Protein AF-A0A833S8K1-F1 (afdb_monomer_lite)

Foldseek 3Di:
DVLVVLVVVVVVVCVPDDDDDPVLVLLLLLLSCCLPPNADPDDQDDPVPPVVNSNSVNNNVCPRPHSVNSVVVSVVSVVVVVVVVVPDPVVVVVVVVVVVVVVVDDPPVVCVVCVVVVVVVVPDPDDPPPDDPCVVVD

InterPro domains:
  IPR000582 Acyl-CoA-binding protein, ACBP [PF00887] (16-77)
  IPR000582 Acyl-CoA-binding protein, ACBP [PR00689] (20-38)
  IPR000582 Acyl-CoA-binding protein, ACBP [PR00689] (43-58)
  IPR000582 Acyl-CoA-binding protein, ACBP [PR00689] (64-81)
  IPR000582 Acyl-CoA-binding protein, ACBP [PS51228] (1-87)
  IPR014352 FERM/acyl-CoA-binding protein superfamily [G3DSA:1.20.80.10] (6-93)
  IPR035984 Acyl-CoA binding protein superfamily [SSF47027] (12-84)

Radius of gyration: 20.62 Å; chains: 1; bounding box: 43×46×52 Å

Secondary structure (DSSP, 8-state):
-HHHHHHHHHHHHHHHT----HHHHHHHHHHHHHHHH-S--SPPPPTT-HHHHHHHHHHHTTTT--HHHHHHHHHHHHHHHHHHHTTSHHHHHHHHHHHHHHTTS-THHHHHHHHHHHHHHHT-TT--GGG-GGGG--

Organism: NCBI:txid561572

Structure (mmCIF, N/CA/C/O backbone):
data_AF-A0A833S8K1-F1
#
_entry.id   AF-A0A833S8K1-F1
#
loop_
_atom_site.group_PDB
_atom_site.id
_atom_site.type_symbol
_atom_site.label_atom_id
_atom_site.label_alt_id
_atom_site.label_comp_id
_atom_site.label_asym_id
_atom_site.label_entity_id
_atom_site.label_seq_id
_atom_site.pdbx_PDB_ins_code
_atom_site.Cartn_x
_atom_site.Cartn_y
_atom_site.Cartn_z
_atom_site.occupancy
_atom_site.B_iso_or_equiv
_atom_site.auth_seq_id
_atom_site.auth_comp_id
_atom_site.auth_asym_id
_atom_site.auth_atom_id
_atom_site.pdbx_PDB_model_num
ATOM 1 N N . MET A 1 1 ? -11.226 11.616 4.860 1.00 58.25 1 MET A N 1
ATOM 2 C CA . MET A 1 1 ? -10.166 12.652 4.837 1.00 58.25 1 MET A CA 1
ATOM 3 C C . MET A 1 1 ? -8.766 12.046 4.856 1.00 58.25 1 MET A C 1
ATOM 5 O O . MET A 1 1 ? -8.054 12.262 3.891 1.00 58.25 1 MET A O 1
ATOM 9 N N . ILE A 1 2 ? -8.394 11.232 5.849 1.00 62.00 2 ILE A N 1
ATOM 10 C CA . ILE A 1 2 ? -7.016 10.722 6.051 1.00 62.00 2 ILE A CA 1
ATOM 11 C C . ILE A 1 2 ? -6.432 9.954 4.842 1.00 62.00 2 ILE A C 1
ATOM 13 O O . ILE A 1 2 ? -5.330 10.266 4.404 1.00 62.00 2 ILE A O 1
ATOM 17 N N . ILE A 1 3 ? -7.186 9.036 4.223 1.00 58.72 3 ILE A N 1
ATOM 18 C CA . ILE A 1 3 ? -6.703 8.249 3.063 1.00 58.72 3 ILE A CA 1
ATOM 19 C C . ILE A 1 3 ? -6.335 9.144 1.866 1.00 58.72 3 ILE A C 1
ATOM 21 O O . ILE A 1 3 ? -5.385 8.860 1.145 1.00 58.72 3 ILE A O 1
ATOM 25 N N . LYS A 1 4 ? -7.057 10.257 1.668 1.00 63.12 4 LYS A N 1
ATOM 26 C CA . LYS A 1 4 ? -6.791 11.192 0.566 1.00 63.12 4 LYS A CA 1
ATOM 27 C C . LYS A 1 4 ? -5.453 11.911 0.762 1.00 63.12 4 LYS A C 1
ATOM 29 O O . LYS A 1 4 ? -4.717 12.056 -0.203 1.00 63.12 4 LYS A O 1
ATOM 34 N N . TYR A 1 5 ? -5.125 12.308 1.993 1.00 65.69 5 TYR A N 1
ATOM 35 C CA . TYR A 1 5 ? -3.828 12.915 2.310 1.00 65.69 5 TYR A CA 1
ATOM 36 C C . TYR A 1 5 ? -2.677 11.930 2.093 1.00 65.69 5 TYR A C 1
ATOM 38 O O . TYR A 1 5 ? -1.693 12.286 1.461 1.00 65.69 5 TYR A O 1
ATOM 46 N N . ILE A 1 6 ? -2.842 10.676 2.523 1.00 66.06 6 ILE A N 1
ATOM 47 C CA . ILE A 1 6 ? -1.820 9.628 2.388 1.00 66.06 6 ILE A CA 1
ATOM 48 C C . ILE A 1 6 ? -1.485 9.337 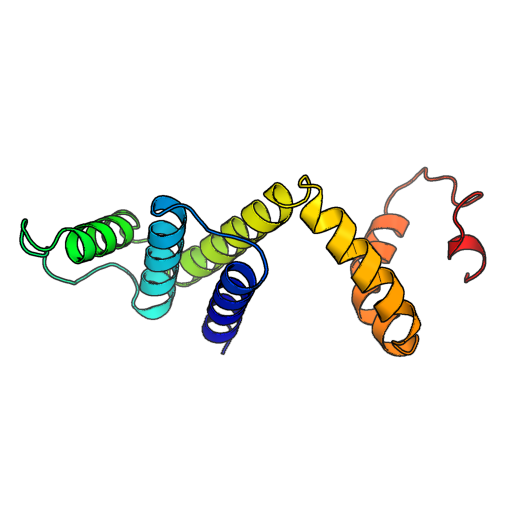0.912 1.00 66.06 6 ILE A C 1
ATOM 50 O O . ILE A 1 6 ? -0.313 9.243 0.551 1.00 66.06 6 ILE A O 1
ATOM 54 N N . VAL A 1 7 ? -2.498 9.254 0.043 1.00 64.94 7 VAL A N 1
ATOM 55 C CA . VAL A 1 7 ? -2.292 9.049 -1.403 1.00 64.94 7 VAL A CA 1
ATOM 56 C C . VAL A 1 7 ? -1.614 10.259 -2.048 1.00 64.94 7 VAL A C 1
ATOM 58 O O . VAL A 1 7 ? -0.696 10.093 -2.847 1.00 64.94 7 VAL A O 1
ATOM 61 N N . LEU A 1 8 ? -2.012 11.477 -1.667 1.00 66.50 8 LEU A N 1
ATOM 62 C CA . LEU A 1 8 ? -1.376 12.701 -2.162 1.00 66.50 8 LEU A CA 1
ATOM 63 C C . LEU A 1 8 ? 0.096 12.802 -1.735 1.00 66.50 8 LEU A C 1
ATOM 65 O O . LEU A 1 8 ? 0.923 13.253 -2.526 1.00 66.50 8 LEU A O 1
ATOM 69 N N . SER A 1 9 ? 0.441 12.355 -0.523 1.00 66.94 9 SER A N 1
ATOM 70 C CA . SER A 1 9 ? 1.831 12.292 -0.059 1.00 66.94 9 SER A CA 1
ATOM 71 C C . SER A 1 9 ? 2.681 11.349 -0.915 1.00 66.94 9 SER A C 1
ATOM 73 O O . SER A 1 9 ? 3.802 11.704 -1.270 1.00 66.94 9 SER A O 1
ATOM 75 N N . PHE A 1 10 ? 2.148 10.185 -1.300 1.00 71.06 10 PHE A N 1
ATOM 76 C CA . PHE A 1 10 ? 2.848 9.259 -2.193 1.00 71.06 10 PHE A CA 1
ATOM 77 C C . PHE A 1 10 ? 3.002 9.818 -3.616 1.00 71.06 10 PHE A C 1
ATOM 79 O O . PHE A 1 10 ? 4.098 9.776 -4.172 1.00 71.06 10 PHE A O 1
ATOM 86 N N . ASP A 1 11 ? 1.951 10.415 -4.186 1.00 70.94 11 ASP A N 1
ATOM 87 C CA . ASP A 1 11 ? 2.021 11.047 -5.513 1.00 70.94 11 ASP A CA 1
ATOM 88 C C . ASP A 1 11 ? 3.032 12.204 -5.549 1.00 70.94 11 ASP A C 1
ATOM 90 O O . ASP A 1 11 ? 3.734 12.390 -6.544 1.00 70.94 11 ASP A O 1
ATOM 94 N N . SER A 1 12 ? 3.118 12.982 -4.467 1.00 68.12 12 SER A N 1
ATOM 95 C CA . SER A 1 12 ? 4.112 14.048 -4.318 1.00 68.12 12 SER A CA 1
ATOM 96 C C . SER A 1 12 ? 5.539 13.487 -4.265 1.00 68.12 12 SER A C 1
ATOM 98 O O . SER A 1 12 ? 6.417 13.981 -4.971 1.00 68.12 12 SER A O 1
ATOM 100 N N . LEU A 1 13 ? 5.754 12.400 -3.512 1.00 68.81 13 LEU A N 1
ATOM 101 C CA . LEU A 1 13 ? 7.046 11.712 -3.401 1.00 68.81 13 LEU A CA 1
ATOM 102 C C . LEU A 1 13 ? 7.535 11.155 -4.748 1.00 68.81 13 LEU A C 1
ATOM 104 O O . LEU A 1 13 ? 8.716 11.267 -5.083 1.00 68.81 13 LEU A O 1
ATOM 108 N N . ILE A 1 14 ? 6.625 10.584 -5.545 1.00 68.06 14 ILE A N 1
ATOM 109 C CA . ILE A 1 14 ? 6.958 10.082 -6.886 1.00 68.06 14 ILE A CA 1
ATOM 110 C C . ILE A 1 14 ? 7.350 11.228 -7.823 1.00 68.06 14 ILE A C 1
ATOM 112 O O . ILE A 1 14 ? 8.266 11.096 -8.633 1.00 68.06 14 ILE A O 1
ATOM 116 N N . LYS A 1 15 ? 6.655 12.365 -7.728 1.00 64.31 15 LYS A N 1
ATOM 117 C CA . LYS A 1 15 ? 6.913 13.528 -8.583 1.00 64.31 15 LYS A CA 1
ATOM 118 C C . LYS A 1 15 ? 8.225 14.233 -8.257 1.00 64.31 15 LYS A C 1
ATOM 120 O O . LYS A 1 15 ? 8.830 14.785 -9.170 1.00 64.31 15 LYS A O 1
ATOM 125 N N . SER A 1 16 ? 8.637 14.258 -6.989 1.00 58.72 16 SER A N 1
ATOM 126 C CA . SER A 1 16 ? 9.778 15.068 -6.557 1.00 58.72 16 SER A CA 1
ATOM 127 C C . SER A 1 16 ? 11.131 14.389 -6.758 1.00 58.72 16 SER A C 1
ATOM 129 O O . SER A 1 16 ? 12.082 15.071 -7.133 1.00 58.72 16 SER A O 1
ATOM 131 N N . ALA A 1 17 ? 11.254 13.077 -6.523 1.00 57.28 17 ALA A N 1
ATOM 132 C CA . ALA A 1 17 ? 12.586 12.457 -6.493 1.00 57.28 17 ALA A CA 1
ATOM 133 C C . ALA A 1 17 ? 12.640 10.932 -6.690 1.00 57.28 17 ALA A C 1
ATOM 135 O O . ALA A 1 17 ? 13.737 10.397 -6.866 1.00 57.28 17 ALA A O 1
ATOM 136 N N . TYR A 1 18 ? 11.509 10.217 -6.667 1.00 66.62 18 TYR A N 1
ATOM 137 C CA . TYR A 1 18 ? 11.516 8.755 -6.583 1.00 66.62 18 TYR A CA 1
ATOM 138 C C . TYR A 1 18 ? 10.745 8.080 -7.708 1.00 66.62 18 TYR A C 1
ATOM 140 O O . TYR A 1 18 ? 9.552 8.302 -7.884 1.00 66.62 18 TYR A O 1
ATOM 148 N N . GLN A 1 19 ? 11.403 7.170 -8.422 1.00 69.19 19 GLN A N 1
ATOM 149 C CA . GLN A 1 19 ? 10.714 6.229 -9.300 1.00 69.19 19 GLN A CA 1
ATOM 150 C C . GLN A 1 19 ? 10.586 4.880 -8.579 1.00 69.19 19 GLN A C 1
ATOM 152 O O . GLN A 1 19 ? 11.536 4.094 -8.600 1.00 69.19 19 GLN A O 1
ATOM 157 N N . PRO A 1 20 ? 9.451 4.603 -7.904 1.00 72.06 20 PRO A N 1
ATOM 158 C CA . PRO A 1 20 ? 9.231 3.315 -7.261 1.00 72.06 20 PRO A CA 1
ATOM 159 C C . PRO A 1 20 ? 9.258 2.191 -8.293 1.00 72.06 20 PRO A C 1
ATOM 161 O O . PRO A 1 20 ? 8.787 2.342 -9.422 1.00 72.06 20 PRO A O 1
ATOM 164 N N . SER A 1 21 ? 9.740 1.021 -7.880 1.00 81.19 21 SER A N 1
ATOM 165 C CA . SER A 1 21 ? 9.601 -0.181 -8.697 1.00 81.19 21 SER A CA 1
ATOM 166 C C . SER A 1 21 ? 8.119 -0.523 -8.912 1.00 81.19 21 SER A C 1
ATOM 168 O O . SER A 1 21 ? 7.246 -0.172 -8.109 1.00 81.19 21 SER A O 1
ATOM 170 N N . ASN A 1 22 ? 7.822 -1.270 -9.979 1.00 78.75 22 ASN A N 1
ATOM 171 C CA . ASN A 1 22 ? 6.460 -1.747 -10.247 1.00 78.75 22 ASN A CA 1
ATOM 172 C C . ASN A 1 22 ? 5.872 -2.531 -9.064 1.00 78.75 22 ASN A C 1
ATOM 174 O O . ASN A 1 22 ? 4.674 -2.448 -8.807 1.00 78.75 22 ASN A O 1
ATOM 178 N N . GLU A 1 23 ? 6.707 -3.258 -8.321 1.00 85.56 23 GLU A N 1
ATOM 179 C CA . GLU A 1 23 ? 6.288 -3.986 -7.125 1.00 85.56 23 GLU A CA 1
ATOM 180 C C . GLU A 1 23 ? 5.808 -3.039 -6.017 1.00 85.56 23 GLU A C 1
ATOM 182 O O . GLU A 1 23 ? 4.739 -3.254 -5.444 1.00 85.56 23 GLU A O 1
ATOM 187 N N . ILE A 1 24 ? 6.553 -1.960 -5.761 1.00 86.12 24 ILE A N 1
ATOM 188 C CA . ILE A 1 24 ? 6.187 -0.944 -4.770 1.00 86.12 24 ILE A CA 1
ATOM 189 C C . ILE A 1 24 ? 4.871 -0.269 -5.172 1.00 86.12 24 ILE A C 1
ATOM 191 O O . ILE A 1 24 ? 3.956 -0.162 -4.355 1.00 86.12 24 ILE A O 1
ATOM 195 N N . MET A 1 25 ? 4.729 0.113 -6.445 1.00 83.31 25 MET A N 1
ATOM 196 C CA . MET A 1 25 ? 3.482 0.698 -6.952 1.00 83.31 25 MET A CA 1
ATOM 197 C C . MET A 1 25 ? 2.281 -0.241 -6.775 1.00 83.31 25 MET A C 1
ATOM 199 O O . MET A 1 25 ? 1.203 0.198 -6.371 1.00 83.31 25 MET A O 1
ATOM 203 N N . LEU A 1 26 ? 2.454 -1.538 -7.046 1.00 84.56 26 LEU A N 1
ATOM 204 C CA . LEU A 1 26 ? 1.402 -2.540 -6.859 1.00 84.56 26 LEU A CA 1
ATOM 205 C C . LEU A 1 26 ? 1.050 -2.747 -5.380 1.00 84.56 26 LEU A C 1
ATOM 207 O O . LEU A 1 26 ? -0.127 -2.915 -5.060 1.00 84.56 26 LEU A O 1
ATOM 211 N N . ARG A 1 27 ? 2.037 -2.691 -4.479 1.00 90.00 27 ARG A N 1
ATOM 212 C CA . ARG A 1 27 ? 1.831 -2.810 -3.028 1.00 90.00 27 ARG A CA 1
ATOM 213 C C . ARG A 1 27 ? 1.020 -1.636 -2.477 1.00 90.00 27 ARG A C 1
ATOM 215 O O . ARG A 1 27 ? 0.012 -1.854 -1.807 1.00 90.00 27 ARG A O 1
ATOM 222 N N . PHE A 1 28 ? 1.378 -0.402 -2.837 1.00 86.56 28 PHE A N 1
ATOM 223 C CA . PHE A 1 28 ? 0.598 0.780 -2.456 1.00 86.56 28 PHE A CA 1
ATOM 224 C C . PHE A 1 28 ? -0.805 0.777 -3.058 1.00 86.56 28 PHE A C 1
ATOM 226 O O . PHE A 1 28 ? -1.765 1.122 -2.369 1.00 86.56 28 PHE A O 1
ATOM 233 N N . TYR A 1 29 ? -0.950 0.341 -4.313 1.00 86.44 29 TYR A N 1
ATOM 234 C CA . TYR A 1 29 ? -2.264 0.152 -4.922 1.00 86.44 29 TYR A CA 1
ATOM 235 C C . TYR A 1 29 ? -3.121 -0.832 -4.114 1.00 86.44 29 TYR A C 1
ATOM 237 O O . TYR A 1 29 ? -4.278 -0.534 -3.821 1.00 86.44 29 TYR A O 1
ATOM 245 N N . ALA A 1 30 ? -2.560 -1.979 -3.725 1.00 89.06 30 ALA A N 1
ATOM 246 C CA . ALA A 1 30 ? -3.267 -2.992 -2.950 1.00 89.06 30 ALA A CA 1
ATOM 247 C C . ALA A 1 30 ? -3.733 -2.449 -1.591 1.00 89.06 30 ALA A C 1
ATOM 249 O O . ALA A 1 30 ? -4.917 -2.559 -1.273 1.00 89.06 30 ALA A O 1
ATOM 250 N N . TYR A 1 31 ? -2.848 -1.797 -0.828 1.00 88.69 31 TYR A N 1
ATOM 251 C CA . TYR A 1 31 ? -3.213 -1.191 0.457 1.00 88.69 31 TYR A CA 1
ATOM 252 C C . TYR A 1 31 ? -4.258 -0.089 0.309 1.00 88.69 31 TYR A C 1
ATOM 254 O O . TYR A 1 31 ? -5.206 -0.039 1.087 1.00 88.69 31 TYR A O 1
ATOM 262 N N . TYR A 1 32 ? -4.142 0.755 -0.719 1.00 86.62 32 TYR A N 1
ATOM 263 C CA . TYR A 1 32 ? -5.147 1.772 -1.015 1.00 86.62 32 TYR A CA 1
ATOM 264 C C . TYR A 1 32 ? -6.525 1.149 -1.277 1.00 86.62 32 TYR A C 1
ATOM 266 O O . TYR A 1 32 ? -7.520 1.555 -0.673 1.00 86.62 32 TYR A O 1
ATOM 274 N N . LYS A 1 33 ? -6.589 0.131 -2.144 1.00 87.75 33 LYS A N 1
ATOM 275 C CA . LYS A 1 33 ? -7.839 -0.569 -2.465 1.00 87.75 33 LYS A CA 1
ATOM 276 C C . LYS A 1 33 ? -8.425 -1.263 -1.240 1.00 87.75 33 LYS A C 1
ATOM 278 O O . LYS A 1 33 ? -9.614 -1.103 -0.981 1.00 87.75 33 LYS A O 1
ATOM 283 N N . GLN A 1 34 ? -7.602 -1.940 -0.443 1.00 92.12 34 GLN A N 1
ATOM 284 C CA . GLN A 1 34 ? -8.038 -2.594 0.789 1.00 92.12 34 GLN A CA 1
ATOM 285 C C . GLN A 1 34 ? -8.534 -1.584 1.834 1.00 92.12 34 GLN A C 1
ATOM 287 O O . GLN A 1 34 ? -9.565 -1.806 2.457 1.00 92.12 34 GLN A O 1
ATOM 292 N N . ALA A 1 35 ? -7.864 -0.442 1.995 1.00 86.12 35 ALA A N 1
ATOM 293 C CA . ALA A 1 35 ? -8.270 0.612 2.924 1.00 86.12 35 ALA A CA 1
ATOM 294 C C . ALA A 1 35 ? -9.605 1.269 2.530 1.00 86.12 35 ALA A C 1
ATOM 296 O O . ALA A 1 35 ? -10.406 1.621 3.397 1.00 86.12 35 ALA A O 1
ATOM 297 N N . MET A 1 36 ? -9.864 1.425 1.228 1.00 85.06 36 MET A N 1
ATOM 298 C CA . MET A 1 36 ? -11.090 2.039 0.710 1.00 85.06 36 MET A CA 1
ATOM 299 C C . MET A 1 36 ? -12.257 1.050 0.662 1.00 85.06 36 MET A C 1
ATOM 301 O O . MET A 1 36 ? -13.333 1.302 1.213 1.00 85.06 36 MET A O 1
ATOM 305 N N . GLU A 1 37 ? -12.043 -0.095 0.025 1.00 88.19 37 GLU A N 1
ATOM 306 C CA . GLU A 1 37 ? -13.094 -1.043 -0.354 1.00 88.19 37 GLU A CA 1
ATOM 307 C C . GLU A 1 37 ? -13.132 -2.275 0.556 1.00 88.19 37 GLU A C 1
ATOM 309 O O . GLU A 1 37 ? -14.195 -2.863 0.726 1.00 88.19 37 GLU A O 1
ATOM 314 N N . GLY A 1 38 ? -12.039 -2.595 1.252 1.00 89.75 38 GLY A N 1
ATOM 315 C CA . GLY A 1 38 ? -11.900 -3.834 2.020 1.00 89.75 38 GLY A CA 1
ATOM 316 C C . GLY A 1 38 ? -11.395 -4.993 1.151 1.00 89.75 38 GLY A C 1
ATOM 317 O O . GLY A 1 38 ? -10.804 -4.740 0.096 1.00 89.75 38 GLY A O 1
ATOM 318 N N . PRO A 1 39 ? -11.610 -6.252 1.581 1.00 95.69 39 PRO A N 1
ATOM 319 C CA . PRO A 1 39 ? -11.190 -7.446 0.847 1.00 95.69 39 PRO A CA 1
ATOM 320 C C . PRO A 1 39 ? -11.631 -7.444 -0.618 1.00 95.69 39 PRO A C 1
ATOM 322 O O . PRO A 1 39 ? -12.752 -7.042 -0.935 1.00 95.69 39 PRO A O 1
ATOM 325 N N . CYS A 1 40 ? -10.762 -7.919 -1.515 1.00 94.38 40 CYS A N 1
ATOM 326 C CA . CYS A 1 40 ? -11.064 -7.965 -2.942 1.00 94.38 40 CYS A CA 1
ATOM 327 C C . CYS A 1 40 ? -12.243 -8.909 -3.234 1.00 94.38 40 CYS A C 1
ATOM 329 O O . CYS A 1 40 ? -12.156 -10.111 -3.003 1.00 94.38 40 CYS A O 1
ATOM 331 N N . GLN A 1 41 ? -13.325 -8.354 -3.785 1.00 93.25 41 GLN A N 1
ATOM 332 C CA . GLN A 1 41 ? -14.504 -9.098 -4.258 1.00 93.25 41 GLN A CA 1
ATOM 333 C C . GLN A 1 41 ? -14.629 -9.086 -5.791 1.00 93.25 41 GLN A C 1
ATOM 335 O O . GLN A 1 41 ? -15.629 -9.528 -6.351 1.00 93.25 41 GLN A O 1
ATOM 340 N N . GLN A 1 42 ? -13.640 -8.519 -6.489 1.00 91.19 42 GLN A N 1
ATOM 341 C CA . GLN A 1 42 ? -13.678 -8.389 -7.944 1.00 91.19 42 GLN A CA 1
ATOM 342 C C . GLN A 1 42 ? -13.346 -9.731 -8.613 1.00 91.19 42 GLN A C 1
ATOM 344 O O . GLN A 1 42 ? -12.474 -10.452 -8.119 1.00 91.19 42 GLN A O 1
ATOM 349 N N . PRO A 1 43 ? -13.979 -10.068 -9.751 1.00 93.56 43 PRO A N 1
ATOM 350 C CA . PRO A 1 43 ? -13.638 -11.274 -10.492 1.00 93.56 43 PRO A CA 1
ATOM 351 C C . PRO A 1 43 ? -12.209 -11.194 -11.036 1.00 93.56 43 PRO A C 1
ATOM 353 O O . PRO A 1 43 ? -11.693 -10.113 -11.337 1.00 93.56 43 PRO A O 1
ATOM 356 N N . LYS A 1 44 ? -11.575 -12.359 -11.191 1.00 92.69 44 LYS A N 1
ATOM 357 C CA . LYS A 1 44 ? -10.225 -12.458 -11.748 1.00 92.69 44 LYS A CA 1
ATOM 358 C C . LYS A 1 44 ? -10.198 -11.916 -13.191 1.00 92.69 44 LYS A C 1
ATOM 360 O O . LYS A 1 44 ? -10.956 -12.424 -14.019 1.00 92.69 44 LYS A O 1
ATOM 365 N N . PRO A 1 45 ? -9.324 -10.942 -13.514 1.00 86.06 45 PRO A N 1
ATOM 366 C CA . PRO A 1 45 ? -9.174 -10.414 -14.871 1.00 86.06 45 PRO A CA 1
ATOM 367 C C . PRO A 1 45 ? -8.693 -11.469 -15.870 1.00 86.06 45 PRO A C 1
ATOM 369 O O . PRO A 1 45 ? -8.087 -12.478 -15.489 1.00 86.06 45 PRO A O 1
ATOM 372 N N . ALA A 1 46 ? -8.906 -11.210 -17.161 1.00 82.81 46 ALA A N 1
ATOM 373 C CA . ALA A 1 46 ? -8.471 -12.122 -18.210 1.00 82.81 46 ALA A CA 1
ATOM 374 C C . ALA A 1 46 ? -6.936 -12.182 -18.316 1.00 82.81 46 ALA A C 1
ATOM 376 O O . ALA A 1 46 ? -6.228 -11.234 -17.968 1.00 82.81 46 ALA A O 1
ATOM 377 N N . PHE A 1 47 ? -6.392 -13.298 -18.813 1.00 83.31 47 PHE A N 1
ATOM 378 C CA . PHE A 1 47 ? -4.939 -13.521 -18.790 1.00 83.31 47 PHE A CA 1
ATOM 379 C C . PHE A 1 47 ? -4.147 -12.519 -19.649 1.00 83.31 47 PHE A C 1
ATOM 381 O O . PHE A 1 47 ? -2.98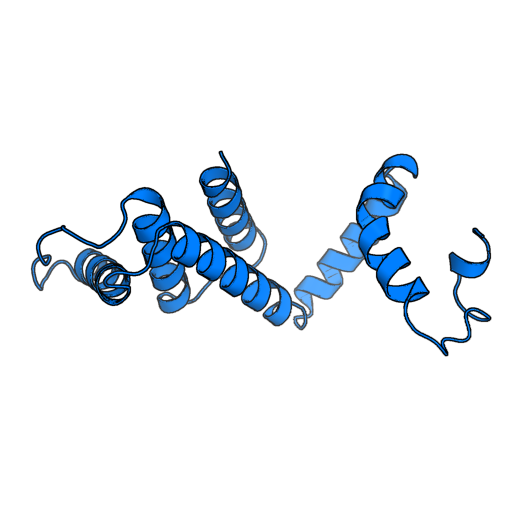9 -12.252 -19.335 1.00 83.31 47 PHE A O 1
ATOM 388 N N . TRP A 1 48 ? -4.762 -11.956 -20.696 1.00 81.88 48 TRP A N 1
ATOM 389 C CA . TRP A 1 48 ? -4.154 -10.935 -21.558 1.00 81.88 48 TRP A CA 1
ATOM 390 C C . TRP A 1 48 ? -4.163 -9.533 -20.930 1.00 81.88 48 TRP A C 1
ATOM 392 O O . TRP A 1 48 ? -3.436 -8.649 -21.376 1.00 81.88 48 TRP A O 1
ATOM 402 N N . GLU A 1 49 ? -4.936 -9.308 -19.865 1.00 74.69 49 GLU A N 1
ATOM 403 C CA . GLU A 1 49 ? -5.004 -8.027 -19.157 1.00 74.69 49 GLU A CA 1
ATOM 404 C C . GLU A 1 49 ? -3.909 -7.927 -18.084 1.00 74.69 49 GLU A C 1
ATOM 406 O O . GLU A 1 49 ? -4.190 -7.749 -16.899 1.00 74.69 49 GLU A O 1
ATOM 411 N N . VAL A 1 50 ? -2.643 -8.038 -18.496 1.00 78.94 50 VAL A N 1
ATOM 412 C CA . VAL A 1 50 ? -1.469 -8.201 -17.612 1.00 78.94 50 VAL A CA 1
ATOM 413 C C . VAL A 1 50 ? -1.438 -7.193 -16.455 1.00 78.94 50 VAL A C 1
ATOM 415 O O . VAL A 1 50 ? -1.260 -7.576 -15.300 1.00 78.94 50 VAL A O 1
ATOM 418 N N . VAL A 1 51 ? -1.684 -5.909 -16.735 1.00 80.69 51 VAL A N 1
ATOM 419 C CA . VAL A 1 51 ? -1.678 -4.847 -15.712 1.00 80.69 51 VAL A CA 1
ATOM 420 C C . VAL A 1 51 ? -2.845 -4.987 -14.733 1.00 80.69 51 VAL A C 1
ATOM 422 O O . VAL A 1 51 ? -2.665 -4.834 -13.524 1.00 80.69 51 VAL A O 1
ATOM 425 N N . LYS A 1 52 ? -4.052 -5.278 -15.234 1.00 78.44 52 LYS A N 1
ATOM 426 C CA . LYS A 1 52 ? -5.230 -5.457 -14.374 1.00 78.44 52 LYS A CA 1
ATOM 427 C C . LYS A 1 52 ? -5.076 -6.702 -13.513 1.00 78.44 52 LYS A C 1
ATOM 429 O O . LYS A 1 52 ? -5.375 -6.649 -12.326 1.00 78.44 52 LYS A O 1
ATOM 434 N N . LYS A 1 53 ? -4.553 -7.785 -14.090 1.00 82.50 53 LYS A N 1
ATOM 435 C CA . LYS A 1 53 ? -4.232 -9.019 -13.380 1.00 82.50 53 LYS A CA 1
ATOM 436 C C . LYS A 1 53 ? -3.225 -8.762 -12.261 1.00 82.50 53 LYS A C 1
ATOM 438 O O . LYS A 1 53 ? -3.502 -9.148 -11.136 1.00 82.50 53 LYS A O 1
ATOM 443 N N . ALA A 1 54 ? -2.130 -8.047 -12.520 1.00 82.44 54 ALA A N 1
ATOM 444 C CA . ALA A 1 54 ? -1.137 -7.727 -11.492 1.00 82.44 54 ALA A CA 1
ATOM 445 C C . ALA A 1 54 ? -1.732 -6.908 -10.328 1.00 82.44 54 ALA A C 1
ATOM 447 O O . ALA A 1 54 ? -1.501 -7.217 -9.161 1.00 82.44 54 ALA A O 1
ATOM 448 N N . LYS A 1 55 ? -2.555 -5.899 -10.639 1.00 82.94 55 LYS A N 1
ATOM 449 C CA . LYS A 1 55 ? -3.291 -5.101 -9.643 1.00 82.94 55 LYS A CA 1
ATOM 450 C C . LYS A 1 55 ? -4.266 -5.946 -8.821 1.00 82.94 55 LYS A C 1
ATOM 452 O O . LYS A 1 55 ? -4.311 -5.826 -7.599 1.00 82.94 55 LYS A O 1
ATOM 457 N N . TRP A 1 56 ? -5.032 -6.803 -9.493 1.00 91.00 56 TRP A N 1
ATOM 458 C CA . TRP A 1 56 ? -5.978 -7.713 -8.857 1.00 91.00 56 TRP A CA 1
ATOM 459 C C . TRP A 1 56 ? -5.269 -8.734 -7.967 1.00 91.00 56 TRP A C 1
ATOM 461 O O . TRP A 1 56 ? -5.699 -8.955 -6.841 1.00 91.00 56 TRP A O 1
ATOM 471 N N . GLU A 1 57 ? -4.156 -9.311 -8.423 1.00 93.56 57 GLU A N 1
ATOM 472 C CA . GLU A 1 57 ? -3.349 -10.250 -7.641 1.00 93.56 57 GLU A CA 1
ATOM 473 C C . GLU A 1 57 ? -2.766 -9.575 -6.401 1.00 93.56 57 GLU A C 1
ATOM 475 O O . GLU A 1 57 ? -2.858 -10.137 -5.313 1.00 93.56 57 GLU A O 1
ATOM 480 N N . ALA A 1 58 ? -2.220 -8.364 -6.536 1.00 91.19 58 ALA A N 1
ATOM 481 C CA . ALA A 1 58 ? -1.689 -7.607 -5.407 1.00 91.19 58 ALA A CA 1
ATOM 482 C C . ALA A 1 58 ? -2.770 -7.320 -4.352 1.00 91.19 58 ALA A C 1
ATOM 484 O O . ALA A 1 58 ? -2.532 -7.525 -3.165 1.00 91.19 58 ALA A O 1
ATOM 485 N N . TRP A 1 59 ? -3.969 -6.907 -4.774 1.00 93.62 59 TRP A N 1
ATOM 486 C CA . TRP A 1 59 ? -5.082 -6.646 -3.857 1.00 93.62 59 TRP A CA 1
ATOM 487 C C . TRP A 1 59 ? -5.637 -7.932 -3.228 1.00 93.62 59 TRP A C 1
ATOM 489 O O . TRP A 1 59 ? -5.815 -8.001 -2.016 1.00 93.62 59 TRP A O 1
ATOM 499 N N . THR A 1 60 ? -5.840 -8.985 -4.022 1.00 96.25 60 THR A N 1
ATOM 500 C CA . THR A 1 60 ? -6.375 -10.272 -3.543 1.00 96.25 60 THR A CA 1
ATOM 501 C C . THR A 1 60 ? -5.440 -10.943 -2.536 1.00 96.25 60 THR A C 1
ATOM 503 O O . THR A 1 60 ? -5.910 -11.571 -1.590 1.00 96.25 60 THR A O 1
ATOM 506 N N . ARG A 1 61 ? -4.118 -10.770 -2.679 1.00 96.88 61 ARG A N 1
ATOM 507 C CA . ARG A 1 61 ? -3.116 -11.282 -1.725 1.00 96.88 61 ARG A CA 1
ATOM 508 C C . ARG A 1 61 ? -3.268 -10.729 -0.307 1.00 96.88 61 ARG A C 1
ATOM 510 O O . ARG A 1 61 ? -2.812 -11.384 0.621 1.00 96.88 61 ARG A O 1
ATOM 517 N N . LEU A 1 62 ? -3.902 -9.567 -0.1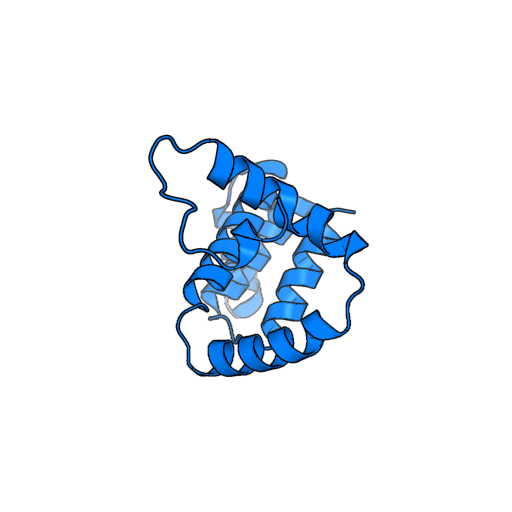28 1.00 95.50 62 LEU A N 1
ATOM 518 C CA . LEU A 1 62 ? -4.165 -9.003 1.202 1.00 95.50 62 LEU A CA 1
ATOM 519 C C . LEU A 1 62 ? -5.292 -9.733 1.948 1.00 95.50 62 LEU A C 1
ATOM 521 O O . LEU A 1 62 ? -5.436 -9.562 3.156 1.00 95.50 62 LEU A O 1
ATOM 525 N N . GLY A 1 63 ? -6.090 -10.551 1.254 1.00 95.75 63 GLY A N 1
ATOM 526 C CA . GLY A 1 63 ? -7.108 -11.398 1.866 1.00 95.75 63 GLY A CA 1
ATOM 527 C C . GLY A 1 63 ? -8.096 -10.617 2.739 1.00 95.75 63 GLY A C 1
ATOM 528 O O . GLY A 1 63 ? -8.705 -9.638 2.304 1.00 95.75 63 GLY A O 1
ATOM 529 N N . ASN A 1 64 ? -8.254 -11.068 3.983 1.00 95.88 64 ASN A N 1
ATOM 530 C CA . ASN A 1 64 ? -9.174 -10.509 4.974 1.00 95.88 64 ASN A CA 1
ATOM 531 C C . ASN A 1 64 ? -8.582 -9.353 5.805 1.00 95.88 64 ASN A C 1
ATOM 533 O O . ASN A 1 64 ? -9.191 -8.972 6.804 1.00 95.88 64 ASN A O 1
ATOM 537 N N . MET A 1 65 ? -7.438 -8.787 5.398 1.00 96.19 65 MET A N 1
ATOM 538 C CA . MET A 1 65 ? -6.813 -7.636 6.058 1.00 96.19 65 MET A CA 1
ATOM 539 C C . MET A 1 65 ? -7.828 -6.511 6.290 1.00 96.19 65 MET A C 1
ATOM 541 O O . MET A 1 65 ? -8.581 -6.133 5.387 1.00 96.19 65 MET A O 1
ATOM 545 N N . SER A 1 66 ? -7.858 -5.958 7.500 1.00 94.56 66 SER A N 1
ATOM 546 C CA . SER A 1 66 ? -8.820 -4.901 7.820 1.00 94.56 66 SER A CA 1
ATOM 547 C C . SER A 1 66 ? -8.473 -3.587 7.108 1.00 94.56 66 SER A C 1
ATOM 549 O O . SER A 1 66 ? -7.325 -3.335 6.738 1.00 94.56 66 SER A O 1
ATOM 551 N N . LYS A 1 67 ? -9.462 -2.697 6.946 1.00 89.94 67 LYS A N 1
ATOM 552 C CA . LYS A 1 67 ? -9.229 -1.368 6.350 1.00 89.94 67 LYS A CA 1
ATOM 553 C C . LYS A 1 67 ? -8.188 -0.567 7.137 1.00 89.94 67 LYS A C 1
ATOM 555 O O . LYS A 1 67 ? -7.336 0.078 6.538 1.00 89.94 67 LYS A O 1
ATOM 560 N N . THR A 1 68 ? -8.253 -0.625 8.466 1.00 90.12 68 THR A N 1
ATOM 561 C CA . THR A 1 68 ? -7.325 0.075 9.365 1.00 90.12 68 THR A CA 1
ATOM 562 C C . THR A 1 68 ? -5.909 -0.477 9.245 1.00 90.12 68 THR A C 1
ATOM 564 O O . THR A 1 68 ? -4.957 0.286 9.127 1.00 90.12 68 THR A O 1
ATOM 567 N N . GLU A 1 69 ? -5.768 -1.800 9.208 1.00 92.31 69 GLU A N 1
ATOM 568 C CA . GLU A 1 69 ? -4.475 -2.460 9.028 1.00 92.31 69 GLU A CA 1
ATOM 569 C C . GLU A 1 69 ? -3.846 -2.116 7.672 1.00 92.31 69 GLU A C 1
ATOM 571 O O . GLU A 1 69 ? -2.669 -1.778 7.608 1.00 92.31 69 GLU A O 1
ATOM 576 N N . ALA A 1 70 ? -4.643 -2.074 6.601 1.00 90.19 70 ALA A N 1
ATOM 577 C CA . ALA A 1 70 ? -4.172 -1.640 5.289 1.00 90.19 70 ALA A CA 1
ATOM 578 C C . ALA A 1 70 ? -3.677 -0.181 5.283 1.00 90.19 70 ALA A C 1
ATOM 580 O O . ALA A 1 70 ? -2.680 0.124 4.630 1.00 90.19 70 ALA A O 1
ATOM 581 N N . MET A 1 71 ? -4.337 0.722 6.021 1.00 88.44 71 MET A N 1
ATOM 582 C CA . MET A 1 71 ? -3.869 2.108 6.172 1.00 88.44 71 MET A CA 1
ATOM 583 C C . MET A 1 71 ? -2.541 2.178 6.926 1.00 88.44 71 MET A C 1
ATOM 585 O O . MET A 1 71 ? -1.640 2.896 6.495 1.00 88.44 71 MET A O 1
ATOM 589 N N . ASN A 1 72 ? -2.406 1.419 8.015 1.00 89.75 72 ASN A N 1
ATOM 590 C CA . ASN A 1 72 ? -1.172 1.373 8.796 1.00 89.75 72 ASN A CA 1
ATOM 591 C C . ASN A 1 72 ? -0.009 0.850 7.946 1.00 89.75 72 ASN A C 1
ATOM 593 O O . ASN A 1 72 ? 1.017 1.520 7.850 1.00 89.75 72 ASN A O 1
ATOM 597 N N . ASN A 1 73 ? -0.213 -0.260 7.233 1.00 91.31 73 ASN A N 1
ATOM 598 C CA . ASN A 1 73 ? 0.797 -0.841 6.349 1.00 91.31 73 ASN A CA 1
ATOM 599 C C . ASN A 1 73 ? 1.200 0.113 5.211 1.00 91.31 73 ASN A C 1
ATOM 601 O O . ASN A 1 73 ? 2.370 0.166 4.837 1.00 91.31 73 ASN A O 1
ATOM 605 N N . TYR A 1 74 ? 0.261 0.906 4.677 1.00 86.81 74 TYR A N 1
ATOM 606 C CA . TYR A 1 74 ? 0.581 1.949 3.697 1.00 86.81 74 TYR A CA 1
ATOM 607 C C . TYR A 1 74 ? 1.550 2.981 4.288 1.00 86.81 74 TYR A C 1
ATOM 609 O O . TYR A 1 74 ? 2.558 3.319 3.670 1.00 86.81 74 TYR A O 1
ATOM 617 N N . VAL A 1 75 ? 1.251 3.496 5.484 1.00 85.81 75 VAL A N 1
ATOM 618 C CA . VAL A 1 75 ? 2.083 4.512 6.145 1.00 85.81 75 VAL A CA 1
ATOM 619 C C . VAL A 1 75 ? 3.457 3.949 6.504 1.00 85.81 75 VAL A C 1
ATOM 621 O O . VAL A 1 75 ? 4.457 4.640 6.325 1.00 85.81 75 VAL A O 1
ATOM 624 N N . GLU A 1 76 ? 3.528 2.708 6.980 1.00 88.19 76 GLU A N 1
ATOM 625 C CA . GLU A 1 76 ? 4.798 2.049 7.287 1.00 88.19 76 GLU A CA 1
ATOM 626 C C . GLU A 1 76 ? 5.677 1.872 6.048 1.00 88.19 76 GLU A C 1
ATOM 628 O O . GLU A 1 76 ? 6.862 2.197 6.105 1.00 88.19 76 GLU A O 1
ATOM 633 N N . GLU A 1 77 ? 5.122 1.445 4.909 1.00 85.31 77 GLU A N 1
ATOM 634 C CA . GLU A 1 77 ? 5.918 1.353 3.677 1.00 85.31 77 GLU A CA 1
ATOM 635 C C . GLU A 1 77 ? 6.358 2.713 3.156 1.00 85.31 77 GLU A C 1
ATOM 637 O O . GLU A 1 77 ? 7.480 2.845 2.667 1.00 85.31 77 GLU A O 1
ATOM 642 N N . LEU A 1 78 ? 5.518 3.742 3.290 1.00 81.31 78 LEU A N 1
ATOM 643 C CA . LEU A 1 78 ? 5.907 5.100 2.927 1.00 81.31 78 LEU A CA 1
ATOM 644 C C . LEU A 1 78 ? 7.091 5.577 3.780 1.00 81.31 78 LEU A C 1
ATOM 646 O O . LEU A 1 78 ? 8.052 6.114 3.233 1.00 81.31 78 LEU A O 1
ATOM 650 N N . LYS A 1 79 ? 7.060 5.327 5.096 1.00 82.06 79 LYS A N 1
ATOM 651 C CA . LYS A 1 79 ? 8.167 5.648 6.011 1.00 82.06 79 LYS A CA 1
ATOM 652 C C . LYS A 1 79 ? 9.453 4.931 5.616 1.00 82.06 79 LYS A C 1
ATOM 654 O O . LYS A 1 79 ? 10.469 5.594 5.454 1.00 82.06 79 LYS A O 1
ATOM 659 N N . LYS A 1 80 ? 9.404 3.617 5.367 1.00 82.69 80 LYS A N 1
ATOM 660 C CA . LYS A 1 80 ? 10.592 2.849 4.954 1.00 82.69 80 LYS A CA 1
ATOM 661 C C . LYS A 1 80 ? 11.199 3.370 3.661 1.00 82.69 80 LYS A C 1
ATOM 663 O O . LYS A 1 80 ? 12.416 3.402 3.522 1.00 82.69 80 LYS A O 1
ATOM 668 N N . ILE A 1 81 ? 10.367 3.773 2.705 1.00 78.19 81 ILE A N 1
ATOM 669 C CA . ILE A 1 81 ? 10.836 4.327 1.434 1.00 78.19 81 ILE A CA 1
ATOM 670 C C . ILE A 1 81 ? 11.518 5.682 1.644 1.00 78.19 81 ILE A C 1
ATOM 672 O O . ILE A 1 81 ? 12.582 5.910 1.076 1.00 78.19 81 ILE A O 1
ATOM 676 N N . VAL A 1 82 ? 10.953 6.550 2.486 1.00 72.94 82 VAL A N 1
ATOM 677 C CA . VAL A 1 82 ? 11.575 7.830 2.862 1.00 72.94 82 VAL A CA 1
ATOM 678 C C . VAL A 1 82 ? 12.901 7.605 3.600 1.00 72.94 82 VAL A C 1
ATOM 680 O O . VAL A 1 82 ? 13.901 8.228 3.255 1.00 72.94 82 VAL A O 1
ATOM 683 N N . GLU A 1 83 ? 12.948 6.666 4.546 1.00 73.25 83 GLU A N 1
ATOM 684 C CA . GLU A 1 83 ? 14.169 6.292 5.274 1.00 73.25 83 GLU A CA 1
ATOM 685 C C . GLU A 1 83 ? 15.239 5.700 4.342 1.00 73.25 83 GLU A C 1
ATOM 687 O O . GLU A 1 83 ? 16.410 6.060 4.428 1.00 73.25 83 GLU A O 1
ATOM 692 N N . THR A 1 84 ? 14.845 4.848 3.391 1.00 67.88 84 THR A N 1
ATOM 693 C CA . THR A 1 84 ? 15.759 4.247 2.399 1.00 67.88 84 THR A CA 1
ATOM 694 C C . THR A 1 84 ? 16.276 5.285 1.399 1.00 67.88 84 THR A C 1
ATOM 696 O O . THR A 1 84 ? 17.391 5.162 0.895 1.00 67.88 84 THR A O 1
ATOM 699 N N . MET A 1 85 ? 15.500 6.336 1.117 1.00 58.09 85 MET A N 1
ATOM 700 C CA . MET A 1 85 ? 15.954 7.458 0.292 1.00 58.09 85 MET A CA 1
ATOM 701 C C . MET A 1 85 ? 16.966 8.364 0.995 1.00 58.09 85 MET A C 1
ATOM 703 O O . MET A 1 85 ? 17.709 9.066 0.310 1.00 58.09 85 MET A O 1
ATOM 707 N N . SER A 1 86 ? 17.062 8.301 2.327 1.00 53.00 86 SER A N 1
ATOM 708 C CA . SER A 1 86 ? 17.958 9.126 3.147 1.00 53.00 86 SER A CA 1
ATOM 709 C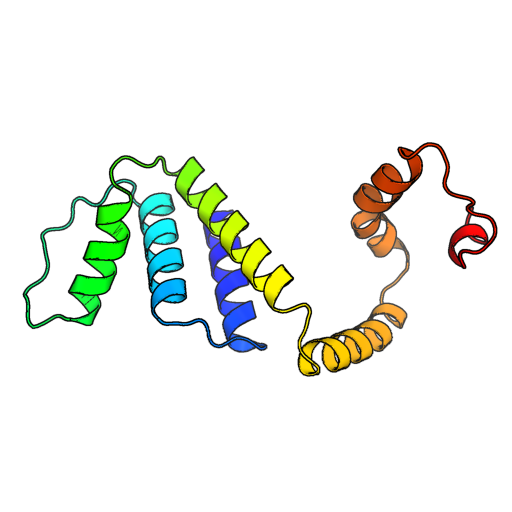 C . SER A 1 86 ? 19.464 8.851 2.950 1.00 53.00 86 SER A C 1
ATOM 711 O O . SER A 1 86 ? 20.272 9.396 3.695 1.00 53.00 86 SER A O 1
ATOM 713 N N . TYR A 1 87 ? 19.874 8.078 1.936 1.00 52.22 87 TYR A N 1
ATOM 714 C CA . TYR A 1 87 ? 21.278 7.927 1.520 1.00 52.22 87 TYR A CA 1
ATOM 715 C C . TYR A 1 87 ? 21.458 8.005 -0.006 1.00 52.22 87 TYR A C 1
ATOM 717 O O . TYR A 1 87 ? 22.012 7.105 -0.635 1.00 52.22 87 TYR A O 1
ATOM 725 N N . THR A 1 88 ? 21.004 9.093 -0.633 1.00 56.62 88 THR A N 1
ATOM 726 C CA . THR A 1 88 ? 21.442 9.434 -2.000 1.00 56.62 88 THR A CA 1
ATOM 727 C C . THR A 1 88 ? 21.889 10.889 -2.079 1.00 56.62 88 THR A C 1
ATOM 729 O O . THR A 1 88 ? 21.229 11.766 -1.529 1.00 56.62 88 THR A O 1
ATOM 732 N N . ASP A 1 89 ? 22.982 11.161 -2.801 1.00 57.78 89 ASP A N 1
ATOM 733 C CA . ASP A 1 89 ? 23.612 12.494 -2.920 1.00 57.78 89 ASP A CA 1
ATOM 734 C C . ASP A 1 89 ? 22.648 13.597 -3.404 1.00 57.78 89 ASP A C 1
ATOM 736 O O . ASP A 1 89 ? 22.849 14.785 -3.165 1.00 57.78 89 ASP A O 1
ATOM 740 N N . LYS A 1 90 ? 21.542 13.211 -4.050 1.00 55.44 90 LYS A N 1
ATOM 741 C CA . LYS A 1 90 ? 20.468 14.123 -4.471 1.00 55.44 90 LYS A CA 1
ATOM 742 C C . LYS A 1 90 ? 19.610 14.621 -3.304 1.00 55.44 90 LYS A C 1
ATOM 744 O O . LYS A 1 90 ? 19.127 15.747 -3.356 1.00 55.44 90 LYS A O 1
ATOM 749 N N . VAL A 1 91 ? 19.429 13.802 -2.268 1.00 60.44 91 VAL A N 1
ATOM 750 C CA . VAL A 1 91 ? 18.695 14.169 -1.049 1.00 60.44 91 VAL A CA 1
ATOM 751 C C . VAL A 1 91 ? 19.529 15.122 -0.201 1.00 60.44 91 VAL A C 1
ATOM 753 O O . VAL A 1 91 ? 18.973 16.080 0.314 1.00 60.44 91 VAL A O 1
ATOM 756 N N . ALA A 1 92 ? 20.854 14.949 -0.148 1.00 57.28 92 ALA A N 1
ATOM 757 C CA . ALA A 1 92 ? 21.748 15.903 0.514 1.00 57.28 92 ALA A CA 1
ATOM 758 C C . ALA A 1 92 ? 21.634 17.311 -0.097 1.00 57.28 92 ALA A C 1
ATOM 760 O O . ALA A 1 92 ? 21.384 18.269 0.623 1.00 57.28 92 ALA A O 1
ATOM 761 N N . ASN A 1 93 ? 21.687 17.425 -1.429 1.00 61.47 93 ASN A N 1
ATOM 762 C CA . ASN A 1 93 ? 21.551 18.717 -2.116 1.00 61.47 93 ASN A CA 1
ATOM 763 C C . ASN A 1 93 ? 20.159 19.355 -1.943 1.00 61.47 93 ASN A C 1
ATOM 765 O O . ASN A 1 93 ? 20.020 20.578 -1.944 1.00 61.47 93 ASN A O 1
ATOM 769 N N . PHE A 1 94 ? 19.114 18.534 -1.809 1.00 65.81 94 PHE A N 1
ATOM 770 C CA . PHE A 1 94 ? 17.764 19.021 -1.537 1.00 65.81 94 PHE A CA 1
ATOM 771 C C . PHE A 1 94 ? 17.602 19.487 -0.085 1.00 65.81 94 PHE A C 1
ATOM 773 O O . PHE A 1 94 ? 16.982 20.519 0.148 1.00 65.81 94 PHE A O 1
ATOM 780 N N . LEU A 1 95 ? 18.186 18.769 0.878 1.00 62.50 95 LEU A N 1
ATOM 781 C CA . LEU A 1 95 ? 18.199 19.165 2.287 1.00 62.50 95 LEU A CA 1
ATOM 782 C C . LEU A 1 95 ? 19.003 20.454 2.505 1.00 62.50 95 LEU A C 1
ATOM 784 O O . LEU A 1 95 ? 18.538 21.315 3.237 1.00 62.50 95 LEU A O 1
ATOM 788 N N . ASP A 1 96 ? 20.119 20.636 1.798 1.00 63.28 96 ASP A N 1
ATOM 789 C CA . ASP A 1 96 ? 20.914 21.877 1.803 1.00 63.28 96 ASP A CA 1
ATOM 790 C C . ASP A 1 96 ? 20.104 23.075 1.261 1.00 63.28 96 ASP A C 1
ATOM 792 O O . ASP A 1 96 ? 20.113 24.176 1.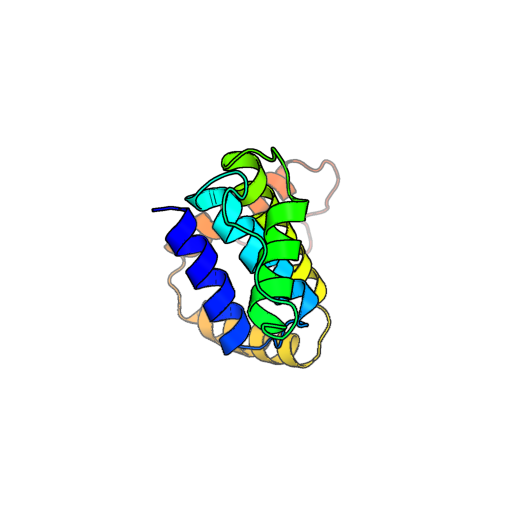809 1.00 63.28 96 ASP A O 1
ATOM 796 N N . SER A 1 97 ? 19.281 22.832 0.232 1.00 61.44 97 SER A N 1
ATOM 797 C CA . SER A 1 97 ? 18.347 23.839 -0.298 1.00 61.44 97 SER A CA 1
ATOM 798 C C . SER A 1 97 ? 17.175 24.133 0.649 1.00 61.44 97 SER A C 1
ATOM 800 O O . SER A 1 97 ? 16.640 25.241 0.640 1.00 61.44 97 SER A O 1
ATOM 802 N N . LEU A 1 98 ? 16.749 23.153 1.451 1.00 57.16 98 LEU A N 1
ATOM 803 C CA . LEU A 1 98 ? 15.703 23.326 2.462 1.00 57.16 98 LEU A CA 1
ATOM 804 C C . LEU A 1 98 ? 16.218 24.038 3.714 1.00 57.16 98 LEU A C 1
ATOM 806 O O . LEU A 1 98 ? 15.450 24.777 4.322 1.00 57.16 98 LEU A O 1
ATOM 810 N N . ASP A 1 99 ? 17.492 23.872 4.065 1.00 54.03 99 ASP A N 1
ATOM 811 C CA . ASP A 1 99 ? 18.136 24.589 5.171 1.00 54.03 99 ASP A CA 1
ATOM 812 C C . ASP A 1 99 ? 18.142 26.102 4.898 1.00 54.03 99 ASP A C 1
ATOM 814 O O . ASP A 1 99 ? 17.703 26.901 5.725 1.00 54.03 99 ASP A O 1
ATOM 818 N N . SER A 1 100 ? 18.445 26.486 3.651 1.00 54.19 100 SER A N 1
ATOM 819 C CA . SER A 1 100 ? 18.296 27.866 3.168 1.00 54.19 100 SER A CA 1
ATOM 820 C C . SER A 1 100 ? 16.845 28.374 3.173 1.00 54.19 100 SER A C 1
ATOM 822 O O . SER A 1 100 ? 16.632 29.586 3.181 1.00 54.19 100 SER A O 1
ATOM 824 N N . PHE A 1 101 ? 15.845 27.488 3.138 1.00 48.19 101 PHE A N 1
ATOM 825 C CA . PHE A 1 101 ? 14.429 27.864 3.194 1.00 48.19 101 PHE A CA 1
ATOM 826 C C . PHE A 1 101 ? 13.920 27.961 4.644 1.00 48.19 101 PHE A C 1
ATOM 828 O O . PHE A 1 101 ? 13.100 28.828 4.950 1.00 48.19 101 PHE A O 1
ATOM 835 N N . CYS A 1 102 ? 14.438 27.133 5.557 1.00 48.88 102 CYS A N 1
ATOM 836 C CA . CYS A 1 102 ? 14.144 27.184 6.993 1.00 48.88 102 CYS A CA 1
ATOM 837 C C . CYS A 1 102 ? 14.563 28.508 7.648 1.00 48.88 102 CYS A C 1
ATOM 839 O O . CYS A 1 102 ? 13.872 28.956 8.559 1.00 48.88 102 CYS A O 1
ATOM 841 N N . GLU A 1 103 ? 15.599 29.194 7.149 1.00 50.56 103 GLU A N 1
ATOM 842 C CA . GLU A 1 103 ? 15.937 30.556 7.607 1.00 50.56 103 GLU A CA 1
ATOM 843 C C . GLU A 1 103 ? 14.833 31.598 7.337 1.00 50.56 103 GLU A C 1
ATOM 845 O O . GLU A 1 103 ? 14.837 32.676 7.930 1.00 50.56 103 GLU A O 1
ATOM 850 N N . SER A 1 104 ? 13.864 31.290 6.468 1.00 48.62 104 SER A N 1
ATOM 851 C CA . SER A 1 104 ? 12.765 32.198 6.109 1.00 48.62 104 SER A CA 1
ATOM 852 C C . SER A 1 104 ? 11.413 31.853 6.744 1.00 48.62 104 SER A C 1
ATOM 854 O O . SER A 1 104 ? 10.417 32.521 6.455 1.00 48.62 104 SER A O 1
ATOM 856 N N . VAL A 1 105 ? 11.364 30.853 7.633 1.00 46.34 105 VAL A N 1
ATOM 857 C CA . VAL A 1 105 ? 10.149 30.459 8.363 1.00 46.34 105 VAL A CA 1
ATOM 858 C C . VAL A 1 105 ? 10.201 31.031 9.786 1.00 46.34 105 VAL A C 1
ATOM 860 O O . VAL A 1 105 ? 11.186 30.811 10.491 1.00 46.34 105 VAL A O 1
ATOM 863 N N . PRO A 1 106 ? 9.178 31.786 10.226 1.00 52.59 106 PRO A N 1
ATOM 864 C CA . PRO A 1 106 ? 9.194 32.430 11.530 1.00 52.59 106 PRO A CA 1
ATOM 865 C C . PRO A 1 106 ? 9.155 31.394 12.676 1.00 52.59 106 PRO A C 1
ATOM 867 O O . PRO A 1 106 ? 8.554 30.322 12.542 1.00 52.59 106 PRO A O 1
ATOM 870 N N . PRO A 1 107 ? 9.840 31.680 13.797 1.00 50.88 107 PRO A N 1
ATOM 871 C CA . PRO A 1 107 ? 10.220 30.702 14.822 1.00 50.88 107 PRO A CA 1
ATOM 872 C C . PRO A 1 107 ? 9.050 30.057 15.581 1.00 50.88 107 PRO A C 1
ATOM 874 O O . PRO A 1 107 ? 9.263 29.102 16.327 1.00 50.88 107 PRO A O 1
ATOM 877 N N . GLU A 1 108 ? 7.821 30.533 15.389 1.00 49.34 108 GLU A N 1
ATOM 878 C CA . GLU A 1 108 ? 6.639 30.032 16.096 1.00 49.34 108 GLU A CA 1
ATOM 879 C C . GLU A 1 108 ? 6.176 28.649 15.595 1.00 49.34 108 GLU A C 1
ATOM 881 O O . GLU A 1 108 ? 5.675 27.842 16.378 1.00 49.34 108 GLU A O 1
ATOM 886 N N . ASP A 1 109 ? 6.398 28.331 14.313 1.00 50.41 109 ASP A N 1
ATOM 887 C CA . ASP A 1 109 ? 5.995 27.046 13.714 1.00 50.41 109 ASP A CA 1
ATOM 888 C C . ASP A 1 109 ? 7.030 25.924 13.941 1.00 50.41 109 ASP A C 1
ATOM 890 O O . ASP A 1 109 ? 6.753 24.737 13.728 1.00 50.41 109 ASP A O 1
ATOM 894 N N . LEU A 1 110 ? 8.230 26.283 14.409 1.00 52.44 110 LEU A N 1
ATOM 895 C CA . LEU A 1 110 ? 9.344 25.356 14.606 1.00 52.44 110 LEU A CA 1
ATOM 896 C C . LEU A 1 110 ? 9.219 24.560 15.919 1.00 52.44 110 LEU A C 1
ATOM 898 O O . LEU A 1 110 ? 9.590 23.384 15.966 1.00 52.44 110 LEU A O 1
ATOM 902 N N . GLU A 1 111 ? 8.611 25.139 16.962 1.00 49.31 111 GLU A N 1
ATOM 903 C CA . GLU A 1 111 ? 8.311 24.434 18.220 1.00 49.31 111 GLU A CA 1
ATOM 904 C C . GLU A 1 111 ? 7.295 23.299 18.028 1.00 49.31 111 GLU A C 1
ATOM 906 O O . GLU A 1 111 ? 7.430 22.230 18.631 1.00 49.31 111 GLU A O 1
ATOM 911 N N . LEU A 1 112 ? 6.304 23.488 17.147 1.00 53.75 112 LEU A N 1
ATOM 912 C CA . LEU A 1 112 ? 5.268 22.484 16.887 1.00 53.75 112 LEU A CA 1
ATOM 913 C C . LEU A 1 112 ? 5.835 21.243 16.174 1.00 53.75 112 LEU A C 1
ATOM 915 O O . LEU A 1 112 ? 5.384 20.121 16.414 1.00 53.75 112 LEU A O 1
ATOM 919 N N . LEU A 1 113 ? 6.843 21.442 15.318 1.00 51.66 113 LEU A N 1
ATOM 920 C CA . LEU A 1 113 ? 7.533 20.381 14.580 1.00 51.66 113 LEU A CA 1
ATOM 921 C C . LEU A 1 113 ? 8.579 19.651 15.430 1.00 51.66 113 LEU A C 1
ATOM 923 O O . LEU A 1 113 ? 8.724 18.432 15.313 1.00 51.66 113 LEU A O 1
ATOM 927 N N . LEU A 1 114 ? 9.292 20.373 16.299 1.00 54.31 114 LEU A N 1
ATOM 928 C CA . LEU A 1 114 ? 10.385 19.814 17.096 1.00 54.31 114 LEU A CA 1
ATOM 929 C C . LEU A 1 114 ? 9.954 19.316 18.480 1.00 54.31 114 LEU A C 1
ATOM 931 O O . LEU A 1 114 ? 10.686 18.528 19.075 1.00 54.31 114 LEU A O 1
ATOM 935 N N . GLY A 1 115 ? 8.768 19.678 18.979 1.00 57.53 115 GLY A N 1
ATOM 936 C CA . GLY A 1 115 ? 8.264 19.274 20.300 1.00 57.53 115 GLY A CA 1
ATOM 937 C C . GLY A 1 115 ? 8.368 17.767 20.595 1.00 57.53 115 GLY A C 1
ATOM 938 O O . GLY A 1 115 ? 8.963 17.387 21.605 1.00 57.53 115 GLY A O 1
ATOM 939 N N . PRO A 1 116 ? 7.900 16.872 19.703 1.00 54.25 116 PRO A N 1
ATOM 940 C CA . PRO A 1 116 ? 8.031 15.425 19.897 1.00 54.25 116 PRO A CA 1
ATOM 941 C C . PRO A 1 116 ? 9.485 14.924 19.907 1.00 54.25 116 PRO A C 1
ATOM 943 O O . PRO A 1 116 ? 9.785 13.887 20.501 1.00 54.25 116 PRO A O 1
ATOM 946 N N . VAL A 1 117 ? 10.392 15.641 19.236 1.00 55.81 117 VAL A N 1
ATOM 947 C CA . VAL A 1 117 ? 11.820 15.305 19.135 1.00 55.81 117 VAL A CA 1
ATOM 948 C C . VAL A 1 117 ? 12.581 15.807 20.366 1.00 55.81 117 VAL A C 1
ATOM 950 O O . VAL A 1 117 ? 13.387 15.063 20.924 1.00 55.81 117 VAL A O 1
ATOM 953 N N . LEU A 1 118 ? 12.269 17.012 20.849 1.00 56.03 118 LEU A N 1
ATOM 954 C CA . LEU A 1 118 ? 12.836 17.600 22.065 1.00 56.03 118 LEU A CA 1
ATOM 955 C C . LEU A 1 118 ? 12.406 16.835 23.324 1.00 56.03 118 LEU A C 1
ATOM 957 O O . LEU A 1 118 ? 13.245 16.541 24.174 1.00 56.03 118 LEU A O 1
ATOM 961 N N . GLU A 1 119 ? 11.141 16.413 23.414 1.00 56.50 119 GLU A N 1
ATOM 962 C CA . GLU A 1 119 ? 10.657 15.554 24.507 1.00 56.50 119 GLU A CA 1
ATOM 963 C C . GLU A 1 119 ? 11.342 14.180 24.505 1.00 56.50 119 GLU A C 1
ATOM 965 O O . GLU A 1 119 ? 11.708 13.638 25.552 1.00 56.50 119 GLU A O 1
ATOM 970 N N . ARG A 1 120 ? 11.622 13.639 23.314 1.00 57.50 120 ARG A N 1
ATOM 971 C CA . ARG A 1 120 ? 12.382 12.394 23.175 1.00 57.50 120 ARG A CA 1
ATOM 972 C C . ARG A 1 120 ? 13.838 12.562 23.628 1.00 57.50 120 ARG A C 1
ATOM 974 O O . ARG A 1 120 ? 14.357 11.660 24.282 1.00 57.50 120 ARG A O 1
ATOM 981 N N . MET A 1 121 ? 14.471 13.703 23.352 1.00 47.50 121 MET A N 1
ATOM 982 C CA . MET A 1 121 ? 15.832 14.012 23.817 1.00 47.50 121 MET A CA 1
ATOM 983 C C . MET A 1 121 ? 15.900 14.280 25.330 1.00 47.50 121 MET A C 1
ATOM 985 O O . MET A 1 121 ? 16.825 13.809 25.986 1.00 47.50 121 MET A O 1
ATOM 989 N N . ARG A 1 122 ? 14.892 14.943 25.914 1.00 50.66 122 ARG A N 1
ATOM 990 C CA . ARG A 1 122 ? 14.760 15.179 27.367 1.00 50.66 122 ARG A CA 1
ATOM 991 C C . ARG A 1 122 ? 14.626 13.879 28.170 1.00 50.66 122 ARG A C 1
ATOM 993 O O . ARG A 1 122 ? 15.066 13.813 29.314 1.00 50.66 122 ARG A O 1
ATOM 1000 N N . SER A 1 123 ? 14.030 12.846 27.574 1.00 54.84 123 SER A N 1
ATOM 1001 C CA . SER A 1 123 ? 13.768 11.558 28.231 1.00 54.84 123 SER A CA 1
ATOM 1002 C C . SER A 1 123 ? 14.977 10.608 28.329 1.00 54.84 123 SER A C 1
ATOM 1004 O O . SER A 1 123 ? 14.872 9.579 28.997 1.00 54.84 123 SER A O 1
ATOM 1006 N N . GLN A 1 124 ? 16.122 10.919 27.699 1.00 52.16 124 GLN A N 1
ATOM 1007 C CA . GLN A 1 124 ? 17.327 10.077 27.754 1.00 52.16 124 GLN A CA 1
ATOM 1008 C C . GLN A 1 124 ? 18.269 10.497 28.900 1.00 52.16 124 GLN A C 1
ATOM 1010 O O . GLN A 1 124 ? 18.851 11.583 28.851 1.00 52.16 124 GLN A O 1
ATOM 1015 N N . PRO A 1 125 ? 18.498 9.645 29.918 1.00 49.25 125 PRO A N 1
ATOM 1016 C CA . PRO A 1 125 ? 19.464 9.934 30.970 1.00 49.25 125 PRO A CA 1
ATOM 1017 C C . PRO A 1 125 ? 20.883 9.742 30.419 1.00 49.25 125 PRO A C 1
ATOM 1019 O O . PRO A 1 125 ? 21.278 8.618 30.110 1.00 49.25 125 PRO A O 1
ATOM 1022 N N . GLY A 1 126 ? 21.655 10.828 30.309 1.00 58.09 126 GLY A N 1
ATOM 1023 C CA . GLY A 1 126 ? 23.103 10.755 30.064 1.00 58.09 126 GLY A CA 1
ATOM 1024 C C . GLY A 1 126 ? 23.663 11.544 28.878 1.00 58.09 126 GLY A C 1
ATOM 1025 O O . GLY A 1 126 ? 24.845 11.383 28.585 1.00 58.09 126 GLY A O 1
ATOM 1026 N N . MET A 1 127 ? 22.894 12.402 28.200 1.00 53.47 127 MET A N 1
ATOM 1027 C CA . MET A 1 127 ? 23.473 13.261 27.156 1.00 53.47 127 MET A CA 1
ATOM 1028 C C . MET A 1 127 ? 24.114 14.529 27.755 1.00 53.47 127 MET A C 1
ATOM 1030 O O . MET A 1 127 ? 23.423 15.300 28.425 1.00 53.47 127 MET A O 1
ATOM 1034 N N . PRO A 1 128 ? 25.409 14.805 27.504 1.00 52.00 128 PRO A N 1
ATOM 1035 C CA . PRO A 1 128 ? 26.014 16.086 27.839 1.00 52.00 128 PRO A CA 1
ATOM 1036 C C . PRO A 1 128 ? 25.514 17.145 26.847 1.00 52.00 128 PRO A C 1
ATOM 1038 O O . PRO A 1 128 ? 26.021 17.265 25.737 1.00 52.00 128 PRO A O 1
ATOM 1041 N N . LEU A 1 129 ? 24.527 17.948 27.249 1.00 53.59 129 LEU A N 1
ATOM 1042 C CA . LEU A 1 129 ? 24.002 19.066 26.443 1.00 53.59 129 LEU A CA 1
ATOM 1043 C C . LEU A 1 129 ? 24.981 20.256 26.323 1.00 53.59 129 L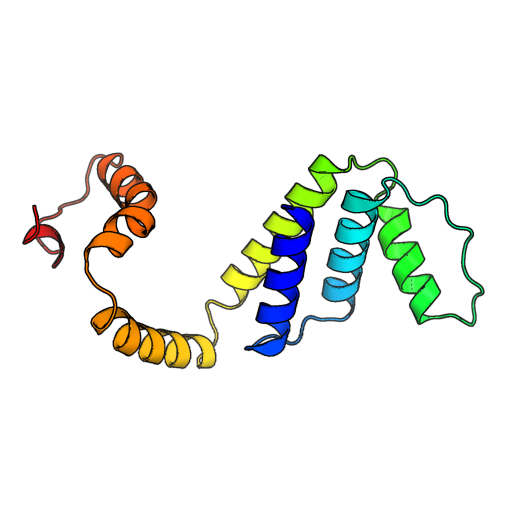EU A C 1
ATOM 1045 O O . LEU A 1 129 ? 24.646 21.290 25.759 1.00 53.59 129 LEU A O 1
ATOM 1049 N N . SER A 1 130 ? 26.212 20.106 26.812 1.00 55.69 130 SER A N 1
ATOM 1050 C CA . SER A 1 130 ? 27.232 21.157 26.923 1.00 55.69 130 SER A CA 1
ATOM 1051 C C . SER A 1 130 ? 27.849 21.611 25.587 1.00 55.69 130 SER A C 1
ATOM 1053 O O . SER A 1 130 ? 28.676 22.519 25.603 1.00 55.69 130 SER A O 1
ATOM 1055 N N . GLY A 1 131 ? 27.503 21.001 24.449 1.00 54.75 131 GLY A N 1
ATOM 1056 C CA . GLY A 1 131 ? 28.142 21.299 23.156 1.00 54.75 131 GLY A CA 1
ATOM 1057 C C . GLY A 1 131 ? 27.200 21.534 21.975 1.00 54.75 131 GLY A C 1
ATOM 1058 O O . GLY A 1 131 ? 27.681 21.656 20.853 1.00 54.75 131 GLY A O 1
ATOM 1059 N N . SER A 1 132 ? 25.881 21.565 22.188 1.00 47.41 132 SER A N 1
ATOM 1060 C CA . SER A 1 132 ? 24.909 21.790 21.109 1.00 47.41 132 SER A CA 1
ATOM 1061 C C . SER A 1 132 ? 24.575 23.284 20.971 1.00 47.41 132 SER A C 1
ATOM 1063 O O . SER A 1 132 ? 24.337 23.926 21.996 1.00 47.41 132 SER A O 1
ATOM 1065 N N . PRO A 1 133 ? 24.465 23.834 19.744 1.00 50.38 133 PRO A N 1
ATOM 1066 C CA . PRO A 1 133 ? 23.994 25.205 19.501 1.00 50.38 133 PRO A CA 1
ATOM 1067 C C . PRO A 1 133 ? 22.612 25.501 20.106 1.00 50.38 133 PRO A C 1
ATOM 1069 O O . PRO A 1 133 ? 22.302 26.646 20.417 1.00 50.38 133 PRO A O 1
ATOM 1072 N N . LEU A 1 134 ? 21.796 24.464 20.325 1.00 50.50 134 LEU A N 1
ATOM 1073 C CA . LEU A 1 134 ? 20.481 24.583 20.962 1.00 50.50 134 LEU A CA 1
ATOM 1074 C C . LEU A 1 134 ? 20.557 24.793 22.483 1.00 50.50 134 LEU A C 1
ATOM 1076 O O . LEU A 1 134 ? 19.561 25.162 23.095 1.00 50.50 134 LEU A O 1
ATOM 1080 N N . GLY A 1 135 ? 21.728 24.602 23.101 1.00 51.38 135 GLY A N 1
ATOM 1081 C CA . GLY A 1 135 ? 21.952 24.894 24.520 1.00 51.38 135 GLY A CA 1
ATOM 1082 C C . GLY A 1 135 ? 22.004 26.389 24.849 1.00 51.38 135 GLY A C 1
ATOM 1083 O O . GLY A 1 135 ? 22.021 26.738 26.020 1.00 51.38 135 GLY A O 1
ATOM 1084 N N . LEU A 1 136 ? 22.033 27.264 23.838 1.00 48.97 136 LEU A N 1
ATOM 1085 C CA . LEU A 1 136 ? 21.967 28.721 24.010 1.00 48.97 136 LEU A CA 1
ATOM 1086 C C . LEU A 1 136 ? 20.528 29.266 23.998 1.00 48.97 136 LEU A C 1
ATOM 1088 O O . LEU A 1 136 ? 20.335 30.457 24.230 1.00 48.97 136 LEU A O 1
ATOM 1092 N N . TYR A 1 137 ? 19.538 28.413 23.710 1.00 48.72 137 TYR A N 1
ATOM 1093 C CA . TYR A 1 137 ? 18.119 28.775 23.600 1.00 48.72 137 TYR A CA 1
ATOM 1094 C C . TYR A 1 137 ? 17.243 28.196 24.733 1.00 48.72 137 TYR A C 1
ATOM 1096 O O . TYR A 1 137 ? 16.018 28.294 24.670 1.00 48.72 137 TYR A O 1
ATOM 1104 N N . LEU A 1 138 ? 17.863 27.628 25.774 1.00 43.97 138 LEU A N 1
ATOM 1105 C CA . LEU A 1 138 ? 17.265 27.311 27.081 1.00 43.97 138 LEU A CA 1
ATOM 1106 C C . LEU A 1 138 ? 17.992 28.109 28.167 1.00 43.97 138 LEU A C 1
ATOM 1108 O O . LEU A 1 138 ? 17.317 28.503 29.143 1.00 43.97 138 LEU A O 1
#

Sequence (138 aa):
MIIKYIVLSFDSLIKSAYQPSNEIMLRFYAYYKQAMEGPCQQPKPAFWEVVKKAKWEAWTRLGNMSKTEAMNNYVEELKKIVETMSYTDKVANFLDSLDSFCESVPPEDLELLLGPVLERMRSQPGMPLSGSPLGLYL

pLDDT: mean 70.83, std 16.43, range [43.97, 96.88]